Protein AF-A0A815YM30-F1 (afdb_monomer)

Sequence (116 aa):
MFDRYRDEEFQKRHYDHMSPYLQARVRELKTKWYSTKCFTRSATPTKAKSLHALEWIHAGEVVARFSGAITPENHFIQPANETDATCVVDEYKQVIALCDLPPEAEITLNYHGKLL

Foldseek 3Di:
DPDCLQDPVSCVVPLVVDDPVSVVVSVLVQFKDFDPQKDWDDPDPPGQIFIFGQAKDAFFDFGMAGPDDDDPVSDRAAEDDPVPAQWEQDPRRTTTGHHIGHGGRTHHYHPPDDDD

pLDDT: mean 81.08, std 14.69, range [34.38, 97.56]

Solvent-accessible surface area (backbone atoms only — not comparable to full-atom values): 6718 Å² total; per-residue (Å²): 136,82,62,65,74,71,37,68,68,57,40,77,75,39,48,92,78,44,53,74,69,53,45,51,51,36,53,51,54,65,41,44,47,68,31,88,51,44,44,75,47,63,88,43,102,87,47,75,54,34,28,23,26,65,37,77,41,50,51,70,40,67,51,32,39,39,73,64,86,93,49,70,88,80,57,37,51,40,81,34,56,80,92,66,30,41,27,46,72,49,100,77,39,33,30,27,26,70,44,72,35,52,57,66,35,69,43,22,31,36,87,82,62,78,82,127

Mean predicted aligned error: 8.91 Å

Structure (mmCIF, N/CA/C/O backbone):
data_AF-A0A815YM30-F1
#
_entry.id   AF-A0A815YM30-F1
#
loop_
_atom_site.group_PDB
_atom_site.id
_atom_site.type_symbol
_atom_site.label_atom_id
_atom_site.label_alt_id
_atom_site.label_comp_id
_atom_site.label_asym_id
_atom_site.label_entity_id
_atom_site.label_seq_id
_atom_site.pdbx_PDB_ins_code
_atom_site.Cartn_x
_atom_site.Cartn_y
_atom_site.Cartn_z
_atom_site.occupancy
_atom_site.B_iso_or_equiv
_atom_site.auth_seq_id
_atom_site.auth_comp_id
_atom_site.auth_asym_id
_atom_site.auth_atom_id
_atom_site.pdbx_PDB_model_num
ATOM 1 N N . MET A 1 1 ? -0.025 -14.017 11.475 1.00 38.22 1 MET A N 1
ATOM 2 C CA . MET A 1 1 ? 0.057 -13.381 12.808 1.00 38.22 1 MET A CA 1
ATOM 3 C C . MET A 1 1 ? -0.587 -12.006 12.688 1.00 38.22 1 MET A C 1
ATOM 5 O O . MET A 1 1 ? 0.055 -11.081 12.212 1.00 38.22 1 MET A O 1
ATOM 9 N N . PHE A 1 2 ? -1.893 -11.906 12.954 1.00 42.25 2 PHE A N 1
ATOM 10 C CA . PHE A 1 2 ? -2.610 -10.631 12.886 1.00 42.25 2 PHE A CA 1
ATOM 11 C C . PHE A 1 2 ? -2.177 -9.760 14.070 1.00 42.25 2 PHE A C 1
ATOM 13 O O . PHE A 1 2 ? -2.189 -10.197 15.218 1.00 42.25 2 PHE A O 1
ATOM 20 N N . ASP A 1 3 ? -1.708 -8.562 13.749 1.00 59.66 3 ASP A N 1
ATOM 21 C CA . ASP A 1 3 ? -1.199 -7.552 14.667 1.00 59.66 3 ASP A CA 1
ATOM 22 C C . ASP A 1 3 ? -2.259 -7.219 15.740 1.00 59.66 3 ASP A C 1
ATOM 24 O O . ASP A 1 3 ? -3.313 -6.678 15.409 1.00 59.66 3 ASP A O 1
ATOM 28 N N . ARG A 1 4 ? -2.028 -7.577 17.016 1.00 60.78 4 ARG A N 1
ATOM 29 C CA . ARG A 1 4 ? -3.010 -7.403 18.118 1.00 60.78 4 ARG A CA 1
ATOM 30 C C . ARG A 1 4 ? -3.451 -5.948 18.293 1.00 60.78 4 ARG A C 1
ATOM 32 O O . ARG A 1 4 ? -4.536 -5.688 18.796 1.00 60.78 4 ARG A O 1
ATOM 39 N N . TYR A 1 5 ? -2.643 -5.000 17.828 1.00 58.62 5 TYR A N 1
ATOM 40 C CA . TYR A 1 5 ? -2.967 -3.575 17.809 1.00 58.62 5 TYR A CA 1
ATOM 41 C C . TYR A 1 5 ? -4.038 -3.192 16.775 1.00 58.62 5 TYR A C 1
ATOM 43 O O . TYR A 1 5 ? -4.449 -2.036 16.745 1.00 58.62 5 TYR A O 1
ATOM 51 N N . ARG A 1 6 ? -4.494 -4.146 15.949 1.00 58.62 6 ARG A N 1
ATOM 52 C CA . ARG A 1 6 ? -5.608 -4.014 14.995 1.00 58.62 6 ARG A CA 1
ATOM 53 C C . ARG A 1 6 ? -6.907 -4.660 15.482 1.00 58.62 6 ARG A C 1
ATOM 55 O O . ARG A 1 6 ? -7.946 -4.425 14.879 1.00 58.62 6 ARG A O 1
ATOM 62 N N . ASP A 1 7 ? -6.868 -5.425 16.571 1.00 65.44 7 ASP A N 1
ATOM 63 C CA . ASP A 1 7 ? -8.049 -6.045 17.177 1.00 65.44 7 ASP A CA 1
ATOM 64 C C . ASP A 1 7 ? -8.877 -4.986 17.930 1.00 65.44 7 ASP A C 1
ATOM 66 O O . ASP A 1 7 ? -8.352 -4.275 18.793 1.00 65.44 7 ASP A O 1
ATOM 70 N N . GLU A 1 8 ? -10.151 -4.822 17.561 1.00 64.12 8 GLU A N 1
ATOM 71 C CA . GLU A 1 8 ? -11.019 -3.784 18.131 1.00 64.12 8 GLU A CA 1
ATOM 72 C C . GLU A 1 8 ? -11.344 -4.016 19.612 1.00 64.12 8 GLU A C 1
ATOM 74 O O . GLU A 1 8 ? -11.455 -3.046 20.369 1.00 64.12 8 GLU A O 1
ATOM 79 N N . GLU A 1 9 ? -11.475 -5.273 20.045 1.00 71.50 9 GLU A N 1
ATOM 80 C CA . GLU A 1 9 ? -11.731 -5.602 21.448 1.00 71.50 9 GLU A CA 1
ATOM 81 C C . GLU A 1 9 ? -10.498 -5.322 22.307 1.00 71.50 9 GLU A C 1
ATOM 83 O O . GLU A 1 9 ? -10.613 -4.703 23.368 1.00 71.50 9 GLU A O 1
ATOM 88 N N . PHE A 1 10 ? -9.313 -5.722 21.843 1.00 73.50 10 PHE A N 1
ATOM 89 C CA . PHE A 1 10 ? -8.048 -5.446 22.519 1.00 73.50 10 PHE A CA 1
ATOM 90 C C . PHE A 1 10 ? -7.828 -3.939 22.675 1.00 73.50 10 PHE A C 1
ATOM 92 O O . PHE A 1 10 ? -7.473 -3.455 23.751 1.00 73.50 10 PHE A O 1
ATOM 99 N N . GLN A 1 11 ? -8.096 -3.172 21.619 1.00 69.06 11 GLN A N 1
ATOM 100 C CA . GLN A 1 11 ? -7.967 -1.719 21.657 1.00 69.06 11 GLN A CA 1
ATOM 101 C C . GLN A 1 11 ? -8.966 -1.078 22.618 1.00 69.06 11 GLN A C 1
ATOM 103 O O . GLN A 1 11 ? -8.548 -0.291 23.461 1.00 69.06 11 GLN A O 1
ATOM 108 N N . LYS A 1 12 ? -10.258 -1.430 22.552 1.00 75.31 12 LYS A N 1
ATOM 109 C CA . LYS A 1 12 ? -11.269 -0.889 23.480 1.00 75.31 12 LYS A CA 1
ATOM 110 C C . LYS A 1 12 ? -10.896 -1.115 24.944 1.00 75.31 12 LYS A C 1
ATOM 112 O O . LYS A 1 12 ? -11.184 -0.266 25.776 1.00 75.31 12 LYS A O 1
ATOM 117 N N . ARG A 1 13 ? -10.258 -2.247 25.254 1.00 81.31 13 ARG A N 1
ATOM 118 C CA . ARG A 1 13 ? -9.877 -2.611 26.625 1.00 81.31 13 ARG A CA 1
ATOM 119 C C . ARG A 1 13 ? -8.581 -1.957 27.102 1.00 81.31 13 ARG A C 1
ATOM 121 O O . ARG A 1 13 ? -8.406 -1.801 28.305 1.00 81.31 13 ARG A O 1
ATOM 128 N N . HIS A 1 14 ? -7.662 -1.611 26.199 1.00 79.31 14 HIS A N 1
ATOM 129 C CA . HIS A 1 14 ? -6.292 -1.257 26.592 1.00 79.31 14 HIS A CA 1
ATOM 130 C C . HIS A 1 14 ? -5.789 0.093 26.081 1.00 79.31 14 HIS A C 1
ATOM 132 O O . HIS A 1 14 ? -4.765 0.555 26.574 1.00 79.31 14 HIS A O 1
ATOM 138 N N . TYR A 1 15 ? -6.467 0.739 25.128 1.00 78.19 15 TYR A N 1
ATOM 139 C CA . TYR A 1 15 ? -5.969 1.950 24.465 1.00 78.19 15 TYR A CA 1
ATOM 140 C C . TYR A 1 15 ? -5.664 3.098 25.439 1.00 78.19 15 TYR A C 1
ATOM 142 O O . TYR A 1 15 ? -4.594 3.701 25.349 1.00 78.19 15 TYR A O 1
ATOM 150 N N . ASP A 1 16 ? -6.530 3.344 26.422 1.00 83.50 16 ASP A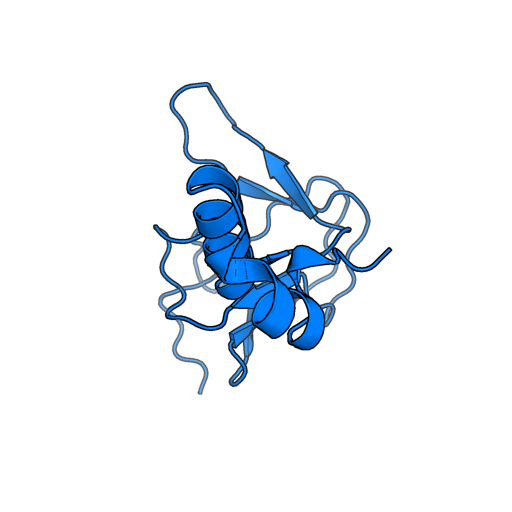 N 1
ATOM 151 C CA . ASP A 1 16 ? -6.339 4.416 27.415 1.00 83.50 16 ASP A CA 1
ATOM 152 C C . ASP A 1 16 ? -5.176 4.143 28.382 1.00 83.50 16 ASP A C 1
ATOM 154 O O . ASP A 1 16 ? -4.645 5.059 29.005 1.00 83.50 16 ASP A O 1
ATOM 158 N N . HIS A 1 17 ? -4.733 2.886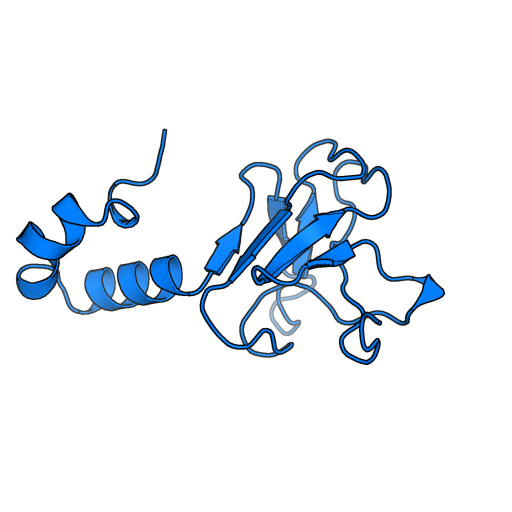 28.465 1.00 84.19 17 HIS A N 1
ATOM 159 C CA . HIS A 1 17 ? -3.591 2.455 29.270 1.00 84.19 17 HIS A CA 1
ATOM 160 C C . HIS A 1 17 ? -2.281 2.385 28.468 1.00 84.19 17 HIS A C 1
ATOM 162 O O . HIS A 1 17 ? -1.223 2.109 29.034 1.00 84.19 17 HIS A O 1
ATOM 168 N N . MET A 1 18 ? -2.325 2.603 27.149 1.00 83.38 18 MET A N 1
ATOM 169 C CA . MET A 1 18 ? -1.133 2.598 26.301 1.00 83.38 18 MET A CA 1
ATOM 170 C C . MET A 1 18 ? -0.345 3.902 26.439 1.00 83.38 18 MET A C 1
ATOM 172 O O . MET A 1 18 ? -0.905 4.976 26.645 1.00 83.38 18 MET A O 1
ATOM 176 N N . SER A 1 19 ? 0.975 3.823 26.249 1.00 85.69 19 SER A N 1
ATOM 177 C CA . SER A 1 19 ? 1.805 5.026 26.175 1.00 85.69 19 SER A CA 1
ATOM 178 C C . SER A 1 19 ? 1.383 5.913 24.990 1.00 85.69 19 SER A C 1
ATOM 180 O O . SER A 1 19 ? 0.906 5.390 23.977 1.00 85.69 19 SER A O 1
ATOM 182 N N . PRO A 1 20 ? 1.619 7.238 25.043 1.00 82.31 20 PRO A N 1
ATOM 183 C CA . PRO A 1 20 ? 1.296 8.142 23.934 1.00 82.31 20 PRO A CA 1
ATOM 184 C C . PRO A 1 20 ? 1.899 7.702 22.591 1.00 82.31 20 PRO A C 1
ATOM 186 O O . PRO A 1 20 ? 1.258 7.819 21.547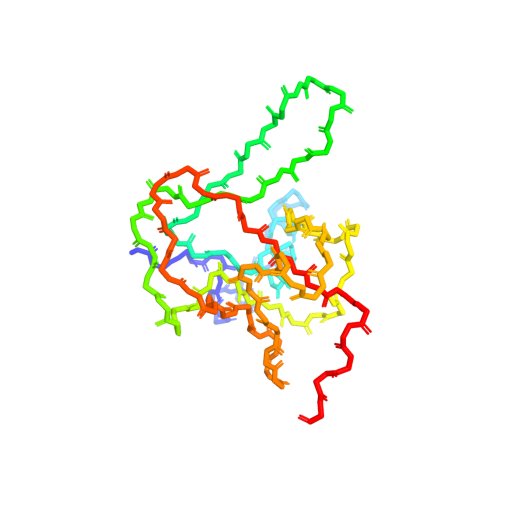 1.00 82.31 20 PRO A O 1
ATOM 189 N N . TYR A 1 21 ? 3.106 7.126 22.623 1.00 79.25 21 TYR A N 1
ATOM 190 C CA . TYR A 1 21 ? 3.762 6.538 21.455 1.00 79.25 21 TYR A CA 1
ATOM 191 C C . TYR A 1 21 ? 2.961 5.365 20.866 1.00 79.25 21 TYR A C 1
ATOM 193 O O . TYR A 1 21 ? 2.685 5.339 19.668 1.00 79.25 21 TYR A O 1
ATOM 201 N N . LEU A 1 22 ? 2.539 4.410 21.699 1.00 73.94 22 LEU A N 1
ATOM 202 C CA . LEU A 1 22 ? 1.737 3.262 21.264 1.00 73.94 22 LEU A CA 1
ATOM 203 C C . LEU A 1 22 ? 0.352 3.689 20.771 1.00 73.94 22 LEU A C 1
ATOM 205 O O . LEU A 1 22 ? -0.096 3.199 19.740 1.00 73.94 22 LEU A O 1
ATOM 209 N N . GLN A 1 23 ? -0.294 4.649 21.434 1.00 76.94 23 GLN A N 1
ATOM 210 C CA . GLN A 1 23 ? -1.566 5.210 20.973 1.00 76.94 23 GLN A CA 1
ATOM 211 C C . GLN A 1 23 ? -1.448 5.868 19.593 1.00 76.94 23 GLN A C 1
ATOM 213 O O . GLN A 1 23 ? -2.352 5.730 18.768 1.00 76.94 23 GLN A O 1
ATOM 218 N N . ALA A 1 24 ? -0.349 6.581 19.321 1.00 72.94 24 ALA A N 1
ATOM 219 C CA . ALA A 1 24 ? -0.078 7.148 18.002 1.00 72.94 24 ALA A CA 1
ATOM 220 C C . ALA A 1 24 ? 0.096 6.044 16.948 1.00 72.94 24 ALA A C 1
ATOM 222 O O . ALA A 1 24 ? -0.511 6.116 15.882 1.00 72.94 24 ALA A O 1
ATOM 223 N N . ARG A 1 25 ? 0.826 4.968 17.271 1.00 70.94 25 ARG A N 1
ATOM 224 C CA . ARG A 1 25 ? 0.994 3.820 16.365 1.00 70.94 25 ARG A CA 1
ATOM 225 C C . ARG A 1 25 ? -0.305 3.061 16.113 1.00 70.94 25 ARG A C 1
ATOM 227 O O . ARG A 1 25 ? -0.582 2.712 14.974 1.00 70.94 25 ARG A O 1
ATOM 234 N N . VAL A 1 26 ? -1.142 2.868 17.128 1.00 70.75 26 VAL A N 1
ATOM 235 C CA . VAL A 1 26 ? -2.480 2.272 16.974 1.00 70.75 26 VAL A CA 1
ATOM 236 C C . VAL A 1 26 ? -3.375 3.160 16.106 1.00 70.75 26 VAL A C 1
ATOM 238 O O . VAL A 1 26 ? -4.079 2.657 15.235 1.00 70.75 26 VAL A O 1
ATOM 241 N N . ARG A 1 27 ? -3.315 4.488 16.274 1.00 67.69 27 ARG A N 1
ATOM 242 C CA . ARG A 1 27 ? -4.019 5.435 15.392 1.00 67.69 27 ARG A CA 1
ATOM 243 C C . ARG A 1 27 ? -3.539 5.350 13.944 1.00 67.69 27 ARG A C 1
ATOM 245 O O . ARG A 1 27 ? -4.373 5.329 13.046 1.00 67.69 27 ARG A O 1
ATOM 252 N N . GLU A 1 28 ? -2.234 5.250 13.706 1.00 66.25 28 GLU A N 1
ATOM 253 C CA . GLU A 1 28 ? -1.682 5.028 12.362 1.00 66.25 28 GLU A CA 1
ATOM 254 C C . GLU A 1 28 ? -2.129 3.685 11.765 1.00 66.25 28 GLU A C 1
ATOM 256 O O . GLU A 1 28 ? -2.458 3.612 10.584 1.00 66.25 28 GLU A O 1
ATOM 261 N N . LEU A 1 29 ? -2.187 2.627 12.577 1.00 65.62 29 LEU A N 1
ATOM 262 C CA . LEU A 1 29 ? -2.652 1.302 12.158 1.00 65.62 29 LEU A CA 1
ATOM 263 C C . LEU A 1 29 ? -4.169 1.250 11.904 1.00 65.62 29 LEU A C 1
ATOM 265 O O . LEU A 1 29 ? -4.613 0.425 11.109 1.00 65.62 29 LEU A O 1
ATOM 269 N N . LYS A 1 30 ? -4.962 2.130 12.535 1.00 62.50 30 LYS A N 1
ATOM 270 C CA . LYS A 1 30 ? -6.398 2.306 12.248 1.00 62.50 30 LYS A CA 1
ATOM 271 C C . LYS A 1 30 ? -6.663 2.971 10.900 1.00 62.50 30 LYS A C 1
ATOM 273 O O . LYS A 1 30 ? -7.734 2.770 10.326 1.00 62.50 30 LYS A O 1
ATOM 278 N N . THR A 1 31 ? -5.749 3.813 10.419 1.00 69.38 31 THR A N 1
ATOM 279 C CA . THR A 1 31 ? -5.994 4.625 9.217 1.00 69.38 31 THR A CA 1
ATOM 280 C C . THR A 1 31 ? -5.558 3.946 7.935 1.00 69.38 31 THR A C 1
ATOM 282 O O . THR A 1 31 ? -6.161 4.201 6.890 1.00 69.38 31 THR A O 1
ATOM 285 N N . LYS A 1 32 ? -4.554 3.068 8.017 1.00 80.94 32 LYS A N 1
ATOM 286 C CA . LYS A 1 32 ? -3.992 2.371 6.864 1.00 80.94 32 LYS A CA 1
ATOM 287 C C . LYS A 1 32 ? -3.438 0.994 7.213 1.00 80.94 32 LYS A C 1
ATOM 289 O O . LYS A 1 32 ? -2.745 0.799 8.210 1.00 80.94 32 LYS A O 1
ATOM 294 N N . TRP A 1 33 ? -3.694 0.051 6.324 1.00 87.38 33 TRP A N 1
ATOM 295 C CA . TRP A 1 33 ? -3.128 -1.288 6.316 1.00 87.38 33 TRP A CA 1
ATOM 296 C C . TRP A 1 33 ? -2.387 -1.492 4.999 1.00 87.38 33 TRP A C 1
ATOM 298 O O . TRP A 1 33 ? -2.879 -1.071 3.957 1.00 87.38 33 TRP A O 1
ATOM 308 N N . TYR A 1 34 ? -1.239 -2.160 5.047 1.00 89.44 34 TYR A N 1
ATOM 309 C CA . TYR A 1 34 ? -0.529 -2.637 3.864 1.00 89.44 34 TYR A CA 1
ATOM 310 C C . TYR A 1 34 ? -0.425 -4.155 3.933 1.00 89.44 34 TYR A C 1
ATOM 312 O O . TYR A 1 34 ? -0.282 -4.718 5.026 1.00 89.44 34 TYR A O 1
ATOM 320 N N . SER A 1 35 ? -0.481 -4.794 2.770 1.00 91.69 35 SER A N 1
ATOM 321 C CA . SER A 1 35 ? -0.255 -6.227 2.638 1.00 91.69 35 SER A CA 1
ATOM 322 C C . SER A 1 35 ? 1.127 -6.608 3.159 1.00 91.69 35 SER A C 1
ATOM 324 O O . SER A 1 35 ? 2.094 -5.859 3.023 1.00 91.69 35 SER A O 1
ATOM 326 N N . THR A 1 36 ? 1.235 -7.801 3.743 1.00 90.31 36 THR A N 1
ATOM 327 C CA . THR A 1 36 ? 2.529 -8.383 4.134 1.00 90.31 36 THR A CA 1
ATOM 328 C C . THR A 1 36 ? 3.403 -8.708 2.926 1.00 90.31 36 THR A C 1
ATOM 330 O O . THR A 1 36 ? 4.602 -8.896 3.090 1.00 90.31 36 THR A O 1
ATOM 333 N N . LYS A 1 37 ? 2.810 -8.728 1.725 1.00 94.19 37 LYS A N 1
ATOM 334 C CA . LYS A 1 37 ? 3.515 -8.805 0.444 1.00 94.19 37 LYS A CA 1
ATOM 335 C C . LYS A 1 37 ? 4.140 -7.479 0.022 1.00 94.19 37 LYS A C 1
ATOM 337 O O . LYS A 1 37 ? 4.674 -7.403 -1.075 1.00 94.19 37 LYS A O 1
ATOM 342 N N . CYS A 1 38 ? 4.057 -6.433 0.842 1.00 93.00 38 CYS A N 1
ATOM 343 C CA . CYS A 1 38 ? 4.582 -5.114 0.520 1.00 93.00 38 CYS A CA 1
ATOM 344 C C . CYS A 1 38 ? 5.648 -4.681 1.529 1.00 93.00 38 CYS A C 1
ATOM 346 O O . CYS A 1 38 ? 5.588 -5.007 2.716 1.00 93.00 38 CYS A O 1
ATOM 348 N N . PHE A 1 39 ? 6.590 -3.863 1.074 1.00 91.12 39 PHE A N 1
ATOM 349 C CA . PHE A 1 39 ? 7.548 -3.170 1.928 1.00 91.12 39 PHE A CA 1
ATOM 350 C C . PHE A 1 39 ? 7.6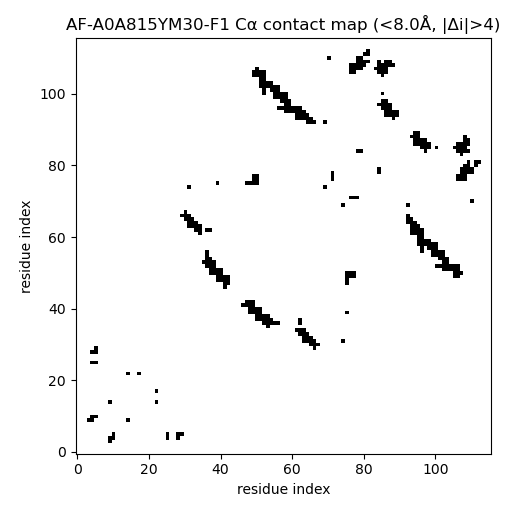92 -1.707 1.505 1.00 91.12 39 PHE A C 1
ATOM 352 O O . PHE A 1 39 ? 7.244 -1.303 0.435 1.00 91.12 39 PHE A O 1
ATOM 359 N N . THR A 1 40 ? 8.300 -0.889 2.365 1.00 90.00 40 THR A N 1
ATOM 360 C CA . THR A 1 40 ? 8.572 0.521 2.047 1.00 90.00 40 THR A CA 1
ATOM 361 C C . THR A 1 40 ? 10.047 0.712 1.749 1.00 90.00 40 THR A C 1
ATOM 363 O O . THR A 1 40 ? 10.895 0.212 2.490 1.00 90.00 40 THR A O 1
ATOM 366 N N . ARG A 1 41 ? 10.354 1.452 0.685 1.00 85.06 41 ARG A N 1
ATOM 367 C CA . ARG A 1 41 ? 11.717 1.780 0.268 1.00 85.06 41 ARG A CA 1
ATOM 368 C C . ARG A 1 41 ? 11.906 3.294 0.286 1.00 85.06 41 ARG A C 1
ATOM 370 O O . ARG A 1 41 ? 11.014 4.050 -0.082 1.00 85.06 41 ARG A O 1
ATOM 377 N N . SER A 1 42 ? 13.078 3.743 0.725 1.00 79.88 42 SER A N 1
ATOM 378 C CA . SER A 1 42 ? 13.530 5.126 0.539 1.00 79.88 42 SER A CA 1
ATOM 379 C C . SER A 1 42 ? 14.550 5.144 -0.592 1.00 79.88 42 SER A C 1
ATOM 381 O O . SER A 1 42 ? 15.572 4.468 -0.497 1.00 79.88 42 SER A O 1
ATOM 383 N N . ALA A 1 43 ? 14.291 5.907 -1.655 1.00 59.50 43 ALA A N 1
ATOM 384 C CA . ALA A 1 43 ? 15.225 6.024 -2.777 1.00 59.50 43 ALA A CA 1
ATOM 385 C C . ALA A 1 43 ? 16.527 6.763 -2.388 1.00 59.50 43 ALA A C 1
ATOM 387 O O . ALA A 1 43 ? 17.589 6.431 -2.901 1.00 59.50 43 ALA A O 1
ATOM 388 N N . THR A 1 44 ? 16.458 7.723 -1.458 1.00 56.44 44 THR A N 1
ATOM 389 C CA . THR A 1 44 ? 17.587 8.449 -0.835 1.00 56.44 44 THR A CA 1
ATOM 390 C C . THR A 1 44 ? 17.137 9.028 0.524 1.00 56.44 44 THR A C 1
ATOM 392 O O . THR A 1 44 ? 15.929 9.069 0.773 1.00 56.44 44 THR A O 1
ATOM 395 N N . PRO A 1 45 ? 18.041 9.521 1.404 1.00 55.88 45 PRO A N 1
ATOM 396 C CA . PRO A 1 45 ? 17.675 10.116 2.703 1.00 55.88 45 PRO A CA 1
ATOM 397 C C . PRO A 1 45 ? 16.697 11.299 2.620 1.00 55.88 45 PRO A C 1
ATOM 399 O O . PRO A 1 45 ? 16.065 11.653 3.610 1.00 55.88 45 PRO A O 1
ATOM 402 N N . THR A 1 46 ? 16.583 11.913 1.442 1.00 57.34 46 THR A N 1
ATOM 403 C CA . THR A 1 46 ? 15.781 13.110 1.166 1.00 57.34 46 THR A CA 1
ATOM 404 C C . THR A 1 46 ? 14.554 12.847 0.292 1.00 57.34 46 THR A C 1
ATOM 406 O O . THR A 1 46 ? 13.762 13.764 0.083 1.00 57.34 46 THR A O 1
ATOM 409 N N . LYS A 1 47 ? 14.370 11.626 -0.233 1.00 62.06 47 LYS A N 1
ATOM 410 C CA . LYS A 1 47 ? 13.210 11.279 -1.068 1.00 62.06 47 LYS A CA 1
ATOM 411 C C . LYS A 1 47 ? 12.078 10.671 -0.244 1.00 62.06 47 LYS A C 1
ATOM 413 O O . LYS A 1 47 ? 12.306 9.971 0.745 1.00 62.06 47 LYS A O 1
ATOM 418 N N . ALA A 1 48 ? 10.852 10.925 -0.703 1.00 69.75 48 ALA A N 1
ATOM 419 C CA . ALA A 1 48 ? 9.644 10.314 -0.168 1.00 69.75 48 ALA A CA 1
ATOM 420 C C . ALA A 1 48 ? 9.748 8.781 -0.203 1.00 69.75 48 ALA A C 1
ATOM 422 O O . ALA A 1 48 ? 10.347 8.202 -1.111 1.00 69.75 48 ALA A O 1
ATOM 423 N N . LYS A 1 49 ? 9.190 8.129 0.820 1.00 85.31 49 LYS A N 1
ATOM 424 C CA . LYS A 1 49 ? 9.102 6.668 0.881 1.00 85.31 49 LYS A CA 1
ATOM 425 C C . LYS A 1 49 ? 8.069 6.175 -0.129 1.00 85.31 49 LYS A C 1
ATOM 427 O O . LYS A 1 49 ? 6.960 6.706 -0.163 1.00 85.31 49 LYS A O 1
ATOM 432 N N . SER A 1 50 ? 8.421 5.141 -0.881 1.00 90.69 50 SER A N 1
ATOM 433 C CA . SER A 1 50 ? 7.549 4.445 -1.828 1.00 90.69 50 SER A CA 1
ATOM 434 C C . SER A 1 50 ? 7.196 3.044 -1.318 1.00 90.69 50 SER A C 1
ATOM 436 O O . SER A 1 50 ? 7.954 2.437 -0.553 1.00 90.69 50 SER A O 1
ATOM 438 N N . LEU A 1 51 ? 6.025 2.535 -1.701 1.00 93.25 51 LEU A N 1
ATOM 439 C CA . LEU A 1 51 ? 5.572 1.176 -1.409 1.00 93.25 51 LEU A CA 1
ATOM 440 C C . LEU A 1 51 ? 5.940 0.257 -2.580 1.00 93.25 51 LEU A C 1
ATOM 442 O O . LEU A 1 51 ? 5.686 0.597 -3.729 1.00 93.25 51 LEU A O 1
ATOM 446 N N . HIS A 1 52 ? 6.516 -0.904 -2.285 1.00 94.62 52 HIS A N 1
ATOM 447 C CA . HIS A 1 52 ? 6.957 -1.883 -3.277 1.00 94.62 52 HIS A CA 1
ATOM 448 C C . HIS A 1 52 ? 6.469 -3.287 -2.925 1.00 94.62 52 HIS A C 1
ATOM 450 O O . HIS A 1 52 ? 6.250 -3.593 -1.750 1.00 94.62 52 HIS A O 1
ATOM 456 N N . ALA A 1 53 ? 6.356 -4.148 -3.933 1.00 95.81 53 ALA A N 1
ATOM 457 C CA . ALA A 1 53 ? 6.092 -5.571 -3.771 1.00 95.81 53 ALA A CA 1
ATOM 458 C C . ALA A 1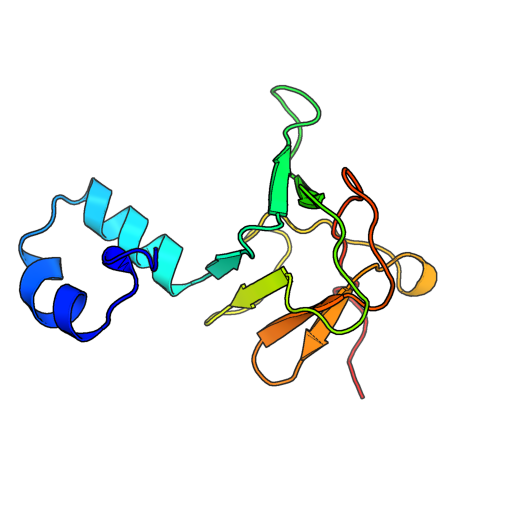 53 ? 7.322 -6.292 -3.188 1.00 95.81 53 ALA A C 1
ATOM 460 O O . ALA A 1 53 ? 8.412 -6.233 -3.745 1.00 95.81 53 ALA A O 1
ATOM 461 N N . LEU A 1 54 ? 7.169 -6.964 -2.051 1.00 94.75 54 LEU A N 1
ATOM 462 C CA . LEU A 1 54 ? 8.181 -7.830 -1.435 1.00 94.75 54 LEU A CA 1
ATOM 463 C C . LEU A 1 54 ? 8.284 -9.171 -2.167 1.00 94.75 54 LEU A C 1
ATOM 465 O O . LEU A 1 54 ? 9.373 -9.703 -2.357 1.00 94.75 54 LEU A O 1
ATOM 469 N N . GLU A 1 55 ? 7.136 -9.706 -2.562 1.00 96.12 55 GLU A N 1
ATOM 470 C CA . GLU A 1 55 ? 6.984 -10.941 -3.322 1.00 96.12 55 GLU A CA 1
ATOM 471 C C . GLU A 1 55 ? 5.964 -10.727 -4.443 1.00 96.12 55 GLU A C 1
ATOM 473 O O . GLU A 1 55 ? 5.420 -9.632 -4.577 1.00 96.12 55 GLU A O 1
ATOM 478 N N . TRP A 1 56 ? 5.710 -11.753 -5.255 1.00 97.50 56 TRP A N 1
ATOM 479 C CA . TRP A 1 56 ? 4.747 -11.651 -6.350 1.00 97.50 56 TRP A CA 1
ATOM 480 C C . TRP A 1 56 ? 3.341 -11.317 -5.829 1.00 97.50 56 TRP A C 1
ATOM 482 O O . TRP A 1 56 ? 2.820 -11.989 -4.929 1.00 97.50 56 TRP A O 1
ATOM 492 N N . ILE A 1 57 ? 2.723 -10.293 -6.415 1.00 97.56 57 ILE A N 1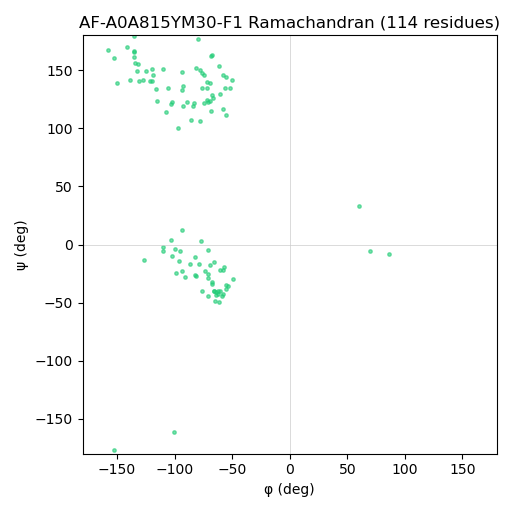
ATOM 493 C CA . ILE A 1 57 ? 1.340 -9.893 -6.139 1.00 97.56 57 ILE A CA 1
ATOM 494 C C . ILE A 1 57 ? 0.540 -10.114 -7.414 1.00 97.56 57 ILE A C 1
ATOM 496 O O . ILE A 1 57 ? 0.895 -9.589 -8.465 1.00 97.56 57 ILE A O 1
ATOM 500 N N . HIS A 1 58 ? -0.524 -10.901 -7.330 1.00 97.56 58 HIS A N 1
ATOM 501 C CA . HIS A 1 58 ? -1.368 -11.174 -8.487 1.00 97.56 58 HIS A CA 1
ATOM 502 C C . HIS A 1 58 ? -2.371 -10.047 -8.724 1.00 97.56 58 HIS A C 1
ATOM 504 O O . HIS A 1 58 ? -2.822 -9.385 -7.784 1.00 97.56 58 HIS A O 1
ATOM 510 N N . ALA A 1 59 ? -2.770 -9.872 -9.983 1.00 96.25 59 ALA A N 1
ATOM 511 C CA . ALA A 1 59 ? -3.877 -8.997 -10.336 1.00 96.25 59 ALA A CA 1
ATOM 512 C C . ALA A 1 59 ? -5.128 -9.340 -9.501 1.00 96.25 59 ALA A C 1
ATOM 514 O O . ALA A 1 59 ? -5.483 -10.507 -9.322 1.00 96.25 59 ALA A O 1
ATOM 515 N N . GLY A 1 60 ? -5.793 -8.315 -8.972 1.00 95.06 60 GLY A N 1
ATOM 516 C CA . GLY A 1 60 ? -6.948 -8.448 -8.084 1.00 95.06 60 GLY A CA 1
ATOM 517 C C . GLY A 1 60 ? -6.613 -8.607 -6.596 1.00 95.06 60 GLY A C 1
ATOM 518 O O . GLY A 1 60 ? -7.520 -8.530 -5.768 1.00 95.06 60 GLY A O 1
ATOM 519 N N . GLU A 1 61 ? -5.345 -8.789 -6.209 1.00 96.25 61 GLU A N 1
ATOM 520 C CA . GLU A 1 61 ? -4.977 -8.825 -4.791 1.00 96.25 61 GLU A CA 1
ATOM 521 C C . GLU A 1 61 ? -4.994 -7.428 -4.152 1.00 96.25 61 GLU A C 1
ATOM 523 O O . GLU A 1 61 ? -4.641 -6.415 -4.760 1.00 96.25 61 GLU A O 1
ATOM 528 N N . VAL A 1 62 ? -5.376 -7.384 -2.874 1.00 93.94 62 VAL A N 1
ATOM 529 C CA . VAL A 1 62 ? -5.416 -6.148 -2.086 1.00 93.94 62 VAL A CA 1
ATOM 530 C C . VAL A 1 62 ? -4.034 -5.855 -1.508 1.00 93.94 62 VAL A C 1
ATOM 532 O O . VAL A 1 62 ? -3.515 -6.617 -0.688 1.00 93.94 62 VAL A O 1
ATOM 535 N N . VAL A 1 63 ? -3.460 -4.711 -1.876 1.00 94.31 63 VAL A N 1
ATOM 536 C CA . VAL A 1 63 ? -2.127 -4.276 -1.428 1.00 94.31 63 VAL A CA 1
ATOM 537 C C . VAL A 1 63 ? -2.180 -3.281 -0.274 1.00 94.31 63 VAL A C 1
ATOM 539 O O . VAL A 1 63 ? -1.236 -3.202 0.516 1.00 94.31 63 VAL A O 1
ATOM 542 N N . ALA A 1 64 ? -3.285 -2.545 -0.135 1.00 91.62 64 ALA A N 1
ATOM 543 C CA . ALA A 1 64 ? -3.511 -1.637 0.982 1.00 91.62 64 ALA A CA 1
ATOM 544 C C . ALA A 1 64 ? -5.005 -1.453 1.283 1.00 91.62 64 ALA A C 1
ATOM 546 O O . ALA A 1 64 ? -5.855 -1.714 0.440 1.00 91.62 64 ALA A O 1
ATOM 547 N N . ARG A 1 65 ? -5.335 -0.989 2.490 1.00 89.75 65 ARG A N 1
ATOM 548 C CA . ARG A 1 65 ? -6.696 -0.584 2.881 1.00 89.75 65 ARG A CA 1
ATOM 549 C C . ARG A 1 65 ? -6.639 0.687 3.704 1.00 89.75 65 ARG A C 1
ATOM 551 O O . ARG A 1 65 ? -5.758 0.811 4.554 1.00 89.75 65 ARG A O 1
ATOM 558 N N . PHE A 1 66 ? -7.592 1.585 3.497 1.00 83.88 66 PHE A N 1
ATOM 559 C CA . PHE A 1 66 ? -7.657 2.867 4.191 1.00 83.88 66 PHE A CA 1
ATOM 560 C C . PHE A 1 66 ? -9.027 3.078 4.829 1.00 83.88 66 PHE A C 1
ATOM 562 O O . PHE A 1 66 ? -10.047 2.760 4.236 1.00 83.88 66 PHE A O 1
ATOM 569 N N . SER A 1 67 ? -9.078 3.665 6.025 1.00 76.06 67 SER A N 1
ATOM 570 C CA . SER A 1 67 ? -10.357 4.090 6.626 1.00 76.06 67 SER A CA 1
ATOM 571 C C . SER A 1 67 ? -10.688 5.563 6.325 1.00 76.06 67 SER A C 1
ATOM 573 O O . SER A 1 67 ? -11.857 5.958 6.308 1.00 76.06 67 SER A O 1
ATOM 575 N N . GLY A 1 68 ? -9.672 6.379 6.016 1.00 73.31 68 GLY A N 1
ATOM 576 C CA . GLY A 1 68 ? -9.764 7.828 5.777 1.00 73.31 68 GLY A CA 1
ATOM 577 C C . GLY A 1 68 ? -9.768 8.242 4.301 1.00 73.31 68 GLY A C 1
ATOM 578 O O . GLY A 1 68 ? -10.085 7.443 3.426 1.00 73.31 68 GLY A O 1
ATOM 579 N N . ALA A 1 69 ? -9.475 9.512 4.021 1.00 77.06 69 ALA A N 1
ATOM 580 C CA . ALA A 1 69 ? -9.210 9.969 2.657 1.00 77.06 69 ALA A CA 1
ATOM 581 C C . ALA A 1 69 ? -7.844 9.442 2.184 1.00 77.06 69 ALA A C 1
ATOM 583 O O . ALA A 1 69 ? -6.887 9.426 2.959 1.00 77.06 69 ALA A O 1
ATOM 584 N N . ILE A 1 70 ? -7.762 9.018 0.923 1.00 80.44 70 ILE A N 1
ATOM 585 C CA . ILE A 1 70 ? -6.524 8.535 0.309 1.00 80.44 70 ILE A CA 1
ATOM 586 C C . ILE A 1 70 ? -5.919 9.705 -0.469 1.00 80.44 70 ILE A C 1
ATOM 588 O O . ILE A 1 70 ? -6.395 10.044 -1.549 1.00 80.44 70 ILE A O 1
ATOM 592 N N . THR A 1 71 ? -4.919 10.359 0.120 1.00 81.56 71 THR A N 1
ATOM 593 C CA . THR A 1 71 ? -4.173 11.451 -0.518 1.00 81.56 71 THR A CA 1
ATOM 594 C C . THR A 1 71 ? -2.678 11.127 -0.512 1.00 81.56 71 THR A C 1
ATOM 596 O O . THR A 1 71 ? -2.221 10.474 0.438 1.00 81.56 71 THR A O 1
ATOM 599 N N . PRO A 1 72 ? -1.905 11.590 -1.516 1.00 80.00 72 PRO A N 1
ATOM 600 C CA . PRO A 1 72 ? -0.476 11.292 -1.653 1.00 80.00 72 PRO A CA 1
ATOM 601 C C . PRO A 1 72 ? 0.359 11.513 -0.385 1.00 80.00 72 PRO A C 1
ATOM 603 O O . PRO A 1 72 ? 1.335 10.807 -0.147 1.00 80.00 72 PRO A O 1
ATOM 606 N N . GLU A 1 73 ? -0.044 12.454 0.465 1.00 78.88 73 GLU A N 1
ATOM 607 C CA . GLU A 1 73 ? 0.670 12.857 1.678 1.00 78.88 73 GLU A CA 1
ATOM 608 C C . GLU A 1 73 ? 0.462 11.887 2.856 1.00 78.88 73 GLU A C 1
ATOM 610 O O . GLU A 1 73 ? 1.227 11.904 3.821 1.00 78.88 73 GLU A O 1
ATOM 615 N N . ASN A 1 74 ? -0.559 11.025 2.800 1.00 76.19 74 ASN A N 1
ATOM 616 C CA . ASN A 1 74 ? -0.997 10.203 3.934 1.00 76.19 74 ASN A CA 1
ATOM 617 C C . ASN A 1 74 ? -0.493 8.749 3.895 1.00 76.19 74 ASN A C 1
ATOM 619 O O . ASN A 1 74 ? -0.704 7.977 4.845 1.00 76.19 74 ASN A O 1
ATOM 623 N N . HIS A 1 75 ? 0.208 8.354 2.834 1.00 85.62 75 HIS A N 1
ATOM 624 C CA . HIS A 1 75 ? 0.660 6.981 2.601 1.00 85.62 75 HIS A CA 1
ATOM 625 C C . HIS A 1 75 ? 1.937 6.923 1.753 1.00 85.62 75 HIS A C 1
ATOM 627 O O . HIS A 1 75 ? 2.508 7.945 1.401 1.00 85.62 75 HIS A O 1
ATOM 633 N N . PHE A 1 76 ? 2.390 5.713 1.422 1.00 88.81 76 PHE A N 1
ATOM 634 C CA . PHE A 1 76 ? 3.634 5.490 0.672 1.00 88.81 76 PHE A CA 1
ATOM 635 C C . PHE A 1 76 ? 3.413 5.138 -0.805 1.00 88.81 76 PHE A C 1
ATOM 637 O O . PHE A 1 76 ? 4.365 4.831 -1.509 1.00 88.81 76 PHE A O 1
ATOM 644 N N . ILE A 1 77 ? 2.171 5.148 -1.283 1.00 90.88 77 ILE A N 1
ATOM 645 C CA . ILE A 1 77 ? 1.841 4.797 -2.667 1.00 90.88 77 ILE A CA 1
ATOM 646 C C . ILE A 1 77 ? 2.054 6.020 -3.561 1.00 90.88 77 ILE A C 1
ATOM 648 O O . ILE A 1 77 ? 1.440 7.062 -3.325 1.00 90.88 77 ILE A O 1
ATOM 652 N N . GLN A 1 78 ? 2.920 5.902 -4.568 1.00 89.94 78 GLN A N 1
ATOM 653 C CA . GLN A 1 78 ? 3.268 7.031 -5.431 1.00 89.94 78 GLN A CA 1
ATOM 654 C C . GLN A 1 78 ? 2.150 7.344 -6.440 1.00 89.94 78 GLN A C 1
ATOM 656 O O . GLN A 1 78 ? 1.443 6.432 -6.880 1.00 89.94 78 GLN A O 1
ATOM 661 N N . PRO A 1 79 ? 1.965 8.623 -6.812 1.00 89.44 79 PRO A N 1
ATOM 662 C CA . PRO A 1 79 ? 1.078 8.993 -7.903 1.00 89.44 79 PRO A CA 1
ATOM 663 C C . PRO A 1 79 ? 1.650 8.534 -9.247 1.00 89.44 79 PRO A C 1
ATOM 665 O O . PRO A 1 79 ? 2.843 8.677 -9.504 1.00 89.44 79 PRO A O 1
ATOM 668 N N . ALA A 1 80 ? 0.782 8.026 -10.113 1.00 88.94 80 ALA A N 1
ATOM 669 C CA . ALA A 1 80 ? 1.086 7.719 -11.504 1.00 88.94 80 ALA A CA 1
ATOM 670 C C . ALA A 1 80 ? -0.043 8.207 -12.418 1.00 88.94 80 ALA A C 1
ATOM 672 O O . ALA A 1 80 ? -1.166 8.454 -11.970 1.00 88.94 80 ALA A O 1
ATOM 673 N N . ASN A 1 81 ? 0.267 8.342 -13.707 1.00 87.31 81 ASN A N 1
ATOM 674 C CA . ASN A 1 81 ? -0.742 8.594 -14.731 1.00 87.31 81 ASN A CA 1
ATOM 675 C C . ASN A 1 81 ? -1.652 7.367 -14.892 1.00 87.31 81 ASN A C 1
ATOM 677 O O . ASN A 1 81 ? -1.292 6.262 -14.495 1.00 87.31 81 ASN A O 1
ATOM 681 N N . GLU A 1 82 ? -2.814 7.546 -15.520 1.00 82.38 82 GLU A N 1
ATOM 682 C CA . GLU A 1 82 ? -3.803 6.474 -15.710 1.00 82.38 82 GLU A CA 1
ATOM 683 C C . GLU A 1 82 ? -3.236 5.228 -16.402 1.00 82.38 82 GLU A C 1
ATOM 685 O O . GLU A 1 82 ? -3.548 4.113 -16.003 1.00 82.38 82 GLU A O 1
ATOM 690 N N . THR A 1 83 ? -2.356 5.411 -17.387 1.00 83.88 83 THR A N 1
ATOM 691 C CA . THR A 1 83 ? -1.730 4.313 -18.139 1.00 83.88 83 THR A CA 1
ATOM 692 C C . THR A 1 83 ? -0.659 3.559 -17.355 1.00 83.88 83 THR A C 1
ATOM 694 O O . THR A 1 83 ? -0.365 2.414 -17.685 1.00 83.88 83 THR A O 1
ATOM 697 N N . ASP A 1 84 ? -0.081 4.195 -16.333 1.00 89.00 84 ASP A N 1
ATOM 698 C CA . ASP A 1 84 ? 1.091 3.699 -15.600 1.00 89.00 84 ASP A CA 1
ATOM 699 C C . ASP A 1 84 ? 0.731 3.265 -14.166 1.00 89.00 84 ASP A C 1
ATOM 701 O O . ASP A 1 84 ? 1.586 2.817 -13.396 1.00 89.00 84 ASP A O 1
ATOM 705 N N . ALA A 1 85 ? -0.535 3.435 -13.774 1.00 92.25 85 ALA A N 1
ATOM 706 C CA . ALA A 1 85 ? -1.029 3.028 -12.472 1.00 92.25 85 ALA A CA 1
ATOM 707 C C . ALA A 1 85 ? -1.067 1.500 -12.379 1.00 92.25 85 ALA A C 1
ATOM 709 O O . ALA A 1 85 ? -1.710 0.814 -13.169 1.00 92.25 85 ALA A O 1
ATOM 710 N N . THR A 1 86 ? -0.388 0.965 -11.372 1.00 95.25 86 THR A N 1
ATOM 711 C CA . THR A 1 86 ? -0.351 -0.477 -11.095 1.00 95.25 86 THR A CA 1
ATOM 712 C C . THR A 1 86 ? -1.514 -0.929 -10.226 1.00 95.25 86 THR A C 1
ATOM 714 O O . THR A 1 86 ? -1.798 -2.123 -10.138 1.00 95.25 86 THR A O 1
ATOM 717 N N . CYS A 1 87 ? -2.186 0.011 -9.562 1.00 94.88 87 CYS A N 1
ATOM 718 C CA . CYS A 1 87 ? -3.296 -0.255 -8.666 1.00 94.88 87 CYS A CA 1
ATOM 719 C C . CYS A 1 87 ? -4.470 0.703 -8.888 1.00 94.88 87 CYS A C 1
ATOM 721 O O . CYS A 1 87 ? -4.345 1.762 -9.505 1.00 94.88 87 CYS A O 1
ATOM 723 N N . VAL A 1 88 ? -5.605 0.335 -8.301 1.00 92.94 88 VAL A N 1
ATOM 724 C CA . VAL A 1 88 ? -6.855 1.099 -8.274 1.00 92.94 88 VAL A CA 1
ATOM 725 C C . VAL A 1 88 ? -7.442 1.101 -6.862 1.00 92.94 88 VAL A C 1
ATOM 727 O O . VAL A 1 88 ? -7.133 0.214 -6.070 1.00 92.94 88 VAL A O 1
ATOM 730 N N . VAL A 1 89 ? -8.265 2.095 -6.528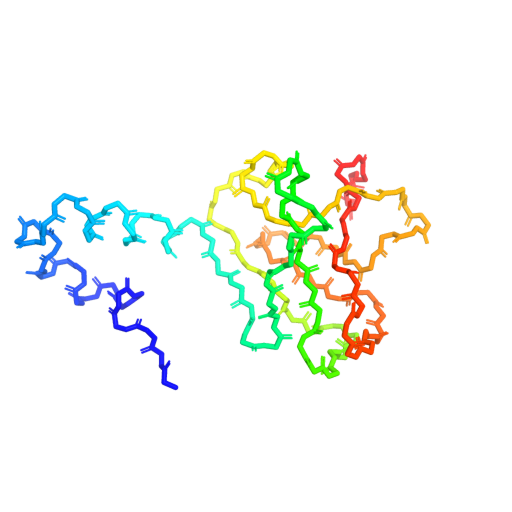 1.00 90.69 89 VAL A N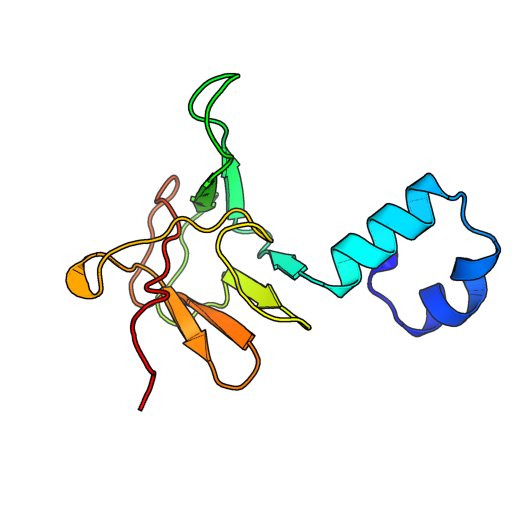 1
ATOM 731 C CA . VAL A 1 89 ? -8.958 2.183 -5.231 1.00 90.69 89 VAL A CA 1
ATOM 732 C C . VAL A 1 89 ? -10.415 1.766 -5.396 1.00 90.69 89 VAL A C 1
ATOM 734 O O . VAL A 1 89 ? -11.117 2.407 -6.152 1.00 90.69 89 VAL A O 1
ATOM 737 N N . ASP A 1 90 ? -10.919 0.770 -4.677 1.00 87.94 90 ASP A N 1
ATOM 738 C CA . ASP A 1 90 ? -12.349 0.427 -4.732 1.00 87.94 90 ASP A CA 1
ATOM 739 C C . ASP A 1 90 ? -13.247 1.349 -3.871 1.00 87.94 90 ASP A C 1
ATOM 741 O O . ASP A 1 90 ? -12.785 2.222 -3.127 1.00 87.94 90 ASP A O 1
ATOM 745 N N . GLU A 1 91 ? -14.563 1.125 -3.925 1.00 82.19 91 GLU A N 1
ATOM 746 C CA . GLU A 1 91 ? -15.559 1.849 -3.117 1.00 82.19 91 GLU A CA 1
ATOM 747 C C . GLU A 1 91 ? -15.369 1.682 -1.593 1.00 82.19 91 GLU A C 1
ATOM 749 O O . GLU A 1 91 ? -15.775 2.543 -0.808 1.00 82.19 91 GLU A O 1
ATOM 754 N N . TYR A 1 92 ? -14.687 0.616 -1.165 1.00 81.94 92 TYR A N 1
ATOM 755 C CA . TYR A 1 92 ? -14.347 0.323 0.229 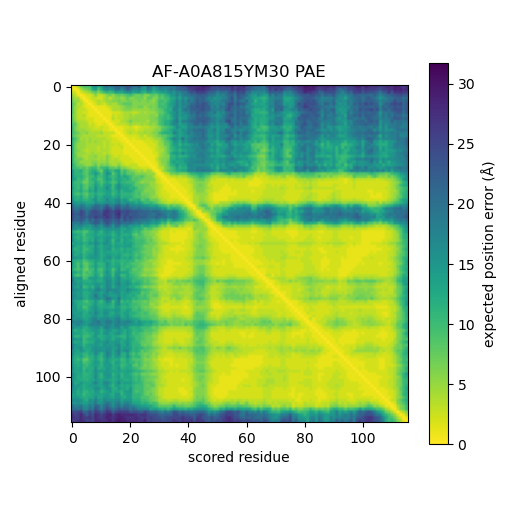1.00 81.94 92 TYR A CA 1
ATOM 756 C C . TYR A 1 92 ? -12.960 0.841 0.624 1.00 81.94 92 TYR A C 1
ATOM 758 O O . TYR A 1 92 ? -12.460 0.486 1.697 1.00 81.94 92 TYR A O 1
ATOM 766 N N . LYS A 1 93 ? -12.338 1.688 -0.209 1.00 85.88 93 LYS A N 1
ATOM 767 C CA . LYS A 1 93 ? -11.008 2.272 0.018 1.00 85.88 93 LYS A CA 1
ATOM 768 C C . LYS A 1 93 ? -9.903 1.215 0.138 1.00 85.88 93 LYS A C 1
ATOM 770 O O . LYS A 1 93 ? -8.931 1.383 0.887 1.00 85.88 93 LYS A O 1
ATOM 775 N N . GLN A 1 94 ? -10.049 0.114 -0.587 1.00 90.31 94 GLN A N 1
ATOM 776 C CA . GLN A 1 94 ? -9.028 -0.907 -0.771 1.00 90.31 94 GLN A CA 1
ATOM 777 C C . GLN A 1 94 ? -8.232 -0.593 -2.029 1.00 90.31 94 GLN A C 1
ATOM 779 O O . GLN A 1 94 ? -8.795 -0.257 -3.062 1.00 90.31 94 GLN A O 1
ATOM 784 N N . VAL A 1 95 ? -6.915 -0.718 -1.939 1.00 92.50 95 VAL A N 1
ATOM 785 C CA . VAL A 1 95 ? -6.024 -0.604 -3.088 1.00 92.50 95 VAL A CA 1
ATOM 786 C C . VAL A 1 95 ? -5.809 -1.993 -3.654 1.00 92.50 95 VAL A C 1
ATOM 788 O O . VAL A 1 95 ? -5.295 -2.865 -2.950 1.00 92.50 95 VAL A O 1
ATOM 791 N N . ILE A 1 96 ? -6.208 -2.183 -4.903 1.00 94.56 96 ILE A N 1
ATOM 792 C CA . ILE A 1 96 ? -6.236 -3.465 -5.602 1.00 94.56 96 ILE A CA 1
ATOM 793 C C . ILE A 1 96 ? -5.257 -3.408 -6.772 1.00 94.56 96 ILE A C 1
ATOM 795 O O . ILE A 1 96 ? -5.250 -2.427 -7.515 1.00 94.56 96 ILE A O 1
ATOM 799 N N . ALA A 1 97 ? -4.443 -4.449 -6.940 1.00 96.00 97 ALA A N 1
ATOM 800 C CA . ALA A 1 97 ? -3.524 -4.566 -8.067 1.00 96.00 97 ALA A CA 1
ATOM 801 C C . ALA A 1 97 ? -4.291 -4.747 -9.390 1.00 96.00 97 ALA A C 1
ATOM 803 O O . ALA A 1 97 ? -5.149 -5.622 -9.500 1.00 96.00 97 ALA A O 1
ATOM 804 N N . LEU A 1 98 ? -3.974 -3.937 -10.401 1.00 95.00 98 LEU A N 1
ATOM 805 C CA . LEU A 1 98 ? -4.567 -4.022 -11.744 1.00 95.00 98 LEU A CA 1
ATOM 806 C C . LEU A 1 98 ? -3.900 -5.095 -12.613 1.00 95.00 98 LEU A C 1
ATOM 808 O O . LEU A 1 98 ? -4.518 -5.633 -13.529 1.00 95.00 98 LEU A O 1
ATOM 812 N N . CYS A 1 99 ? -2.639 -5.402 -12.327 1.00 94.50 99 CYS A N 1
ATOM 813 C CA . CYS A 1 99 ? -1.821 -6.366 -13.048 1.00 94.50 99 CYS A CA 1
ATOM 814 C C . CYS A 1 99 ? -0.945 -7.158 -12.072 1.00 94.50 99 CYS A C 1
ATOM 816 O O . CYS A 1 99 ? -0.855 -6.826 -10.889 1.00 94.50 99 CYS A O 1
ATOM 818 N N . ASP A 1 100 ? -0.307 -8.212 -12.574 1.00 96.56 100 ASP A N 1
ATOM 819 C CA . ASP A 1 100 ? 0.684 -8.962 -11.809 1.00 96.56 100 ASP A CA 1
ATOM 820 C C . ASP A 1 100 ? 1.921 -8.091 -11.549 1.00 96.56 100 ASP A C 1
ATOM 822 O O . ASP A 1 100 ? 2.528 -7.552 -12.478 1.00 96.56 100 ASP A O 1
ATOM 826 N N . LEU A 1 101 ? 2.302 -7.971 -10.277 1.00 96.81 101 LEU A N 1
ATOM 827 C CA . LEU A 1 101 ? 3.439 -7.179 -9.826 1.00 96.81 101 LEU A CA 1
ATOM 828 C C . LEU A 1 101 ? 4.576 -8.113 -9.398 1.00 96.81 101 LEU A C 1
ATOM 830 O O . LEU A 1 101 ? 4.431 -8.840 -8.406 1.00 96.81 101 LEU A O 1
ATOM 834 N N . PRO A 1 102 ? 5.717 -8.107 -10.114 1.00 97.25 102 PRO A N 1
ATOM 835 C CA . PRO A 1 102 ? 6.879 -8.876 -9.698 1.00 97.25 102 PRO A CA 1
ATOM 836 C C . PRO A 1 102 ? 7.491 -8.299 -8.410 1.00 97.25 102 PRO A C 1
ATOM 838 O O . PRO A 1 102 ? 7.254 -7.134 -8.076 1.00 97.25 102 PRO A O 1
ATOM 841 N N . PRO A 1 103 ? 8.327 -9.076 -7.696 1.00 96.38 103 PRO A N 1
ATOM 842 C CA . PRO A 1 103 ? 9.111 -8.554 -6.583 1.00 96.38 103 PRO A CA 1
ATOM 843 C C . PRO A 1 103 ? 9.863 -7.273 -6.970 1.00 96.38 103 PRO A C 1
ATOM 845 O O . PRO A 1 103 ? 10.371 -7.141 -8.081 1.00 96.38 103 PRO A O 1
ATOM 848 N N . GLU A 1 104 ? 9.922 -6.337 -6.031 1.00 94.69 104 GLU A N 1
ATOM 849 C CA . GLU A 1 104 ? 10.446 -4.972 -6.151 1.00 94.69 104 GLU A CA 1
ATOM 850 C C . GLU A 1 104 ? 9.633 -3.988 -7.006 1.00 94.69 104 GLU A C 1
ATOM 852 O O . GLU A 1 104 ? 9.943 -2.789 -6.982 1.00 94.69 104 GLU A O 1
ATOM 857 N N . ALA A 1 105 ? 8.570 -4.427 -7.691 1.00 94.62 105 ALA A N 1
ATOM 858 C CA . ALA A 1 105 ? 7.695 -3.523 -8.435 1.00 94.62 105 ALA A CA 1
ATOM 859 C C . ALA A 1 105 ? 7.124 -2.428 -7.522 1.00 94.62 105 ALA A C 1
ATOM 861 O O . ALA A 1 105 ? 6.699 -2.694 -6.394 1.00 94.62 105 ALA A O 1
ATOM 862 N N . GLU A 1 106 ? 7.145 -1.186 -8.002 1.00 94.25 106 GLU A N 1
ATOM 863 C CA . GLU A 1 106 ? 6.583 -0.049 -7.276 1.00 94.25 106 GLU A CA 1
ATOM 864 C C . GLU A 1 106 ? 5.057 -0.053 -7.378 1.00 94.25 106 GLU A C 1
ATOM 866 O O . GLU A 1 106 ? 4.489 -0.237 -8.452 1.00 94.25 106 GLU A O 1
ATOM 871 N N . ILE A 1 107 ? 4.401 0.166 -6.241 1.00 94.56 107 ILE A N 1
ATOM 872 C CA . ILE A 1 107 ? 2.950 0.273 -6.148 1.00 94.56 107 ILE A CA 1
ATOM 873 C C . ILE A 1 107 ? 2.576 1.739 -6.352 1.00 94.56 107 ILE A C 1
ATOM 875 O O . ILE A 1 107 ? 3.013 2.626 -5.609 1.00 94.56 107 ILE A O 1
ATOM 879 N N . THR A 1 108 ? 1.738 1.978 -7.354 1.00 94.19 108 THR A N 1
ATOM 880 C CA . THR A 1 108 ? 1.365 3.300 -7.855 1.00 94.19 108 THR A CA 1
ATOM 881 C C . THR A 1 108 ? -0.148 3.420 -8.017 1.00 94.19 108 THR A C 1
ATOM 883 O O . THR A 1 108 ? -0.844 2.442 -8.288 1.00 94.19 108 THR A O 1
ATOM 886 N N . LEU A 1 109 ? -0.668 4.634 -7.840 1.00 91.25 109 LEU A N 1
ATOM 887 C CA . LEU A 1 109 ? -2.092 4.946 -7.944 1.00 91.25 109 LEU A CA 1
ATOM 888 C C . LEU A 1 109 ? -2.319 6.162 -8.836 1.00 91.25 109 LEU A C 1
ATOM 890 O O . LEU A 1 109 ? -1.611 7.164 -8.730 1.00 91.25 109 LEU A O 1
ATOM 894 N N . ASN A 1 110 ? -3.371 6.107 -9.648 1.00 86.56 110 ASN A N 1
ATOM 895 C CA . ASN A 1 110 ? -3.906 7.297 -10.292 1.00 86.56 110 ASN A CA 1
ATOM 896 C C . ASN A 1 110 ? -4.895 7.999 -9.346 1.00 86.56 110 ASN A C 1
ATOM 898 O O . ASN A 1 110 ? -6.015 7.534 -9.156 1.00 86.56 110 ASN A O 1
ATOM 902 N N . TYR A 1 111 ? -4.496 9.139 -8.774 1.00 75.56 111 TYR A N 1
ATOM 903 C CA . TYR A 1 111 ? -5.356 9.961 -7.903 1.00 75.56 111 TYR A CA 1
ATOM 904 C C . TYR A 1 111 ? -6.299 10.897 -8.674 1.00 75.56 111 TYR A C 1
ATOM 906 O O . TYR A 1 111 ? -7.179 11.513 -8.076 1.00 75.56 111 TYR A O 1
ATOM 914 N N . HIS A 1 112 ? -6.108 11.034 -9.988 1.00 66.12 112 HIS A N 1
ATOM 915 C CA . HIS A 1 112 ? -6.899 11.911 -10.853 1.00 66.12 112 HIS A CA 1
ATOM 916 C C . HIS A 1 112 ? -8.040 11.175 -11.569 1.00 66.12 112 HIS A C 1
ATOM 918 O O . HIS A 1 112 ? -8.952 11.816 -12.093 1.00 66.12 112 HIS A O 1
ATOM 924 N N . GLY A 1 113 ? -8.014 9.840 -11.568 1.00 52.47 113 GLY A N 1
ATOM 925 C CA . GLY A 1 113 ? -9.061 9.005 -12.138 1.00 52.47 113 GLY A CA 1
ATOM 926 C C . GLY A 1 113 ? -10.260 8.916 -11.203 1.00 52.47 113 GLY A C 1
ATOM 927 O O . GLY A 1 113 ? -10.221 8.215 -10.195 1.00 52.47 113 GLY A O 1
ATOM 928 N N . LYS A 1 114 ? -11.353 9.602 -11.548 1.00 41.06 114 LYS A N 1
ATOM 929 C CA . LYS A 1 114 ? -12.679 9.199 -11.071 1.00 41.06 114 LYS A CA 1
ATOM 930 C C . LYS A 1 114 ? -12.902 7.767 -11.544 1.00 41.06 114 LYS A C 1
ATOM 932 O O . LYS A 1 114 ? -12.968 7.539 -12.748 1.00 41.06 114 LYS A O 1
ATOM 937 N N . LEU A 1 115 ? -13.038 6.829 -10.619 1.00 42.75 115 LEU A N 1
ATOM 938 C CA . LEU A 1 115 ? -13.695 5.574 -10.950 1.00 42.75 115 LEU A CA 1
ATOM 939 C C . LEU A 1 115 ? -15.166 5.895 -11.184 1.00 42.75 115 LEU A C 1
ATOM 941 O O . LEU A 1 115 ? -15.836 6.431 -10.298 1.00 42.75 115 LEU A O 1
ATOM 945 N N . LEU A 1 116 ? -15.585 5.691 -12.430 1.00 34.38 116 LEU A N 1
ATOM 946 C CA . LEU A 1 116 ? -16.986 5.600 -12.824 1.00 34.38 116 LEU A CA 1
ATOM 947 C C . LEU A 1 116 ? -17.623 4.371 -12.176 1.00 34.38 116 LEU A C 1
ATOM 949 O O . LEU A 1 116 ? -16.939 3.323 -12.132 1.00 34.38 116 LEU A O 1
#

Radius of gyration: 15.34 Å; Cα contacts (8 Å, |Δi|>4): 198; chains: 1; bounding box: 35×26×47 Å

Organism: Adineta ricciae (NCBI:txid249248)

Secondary structure (DSSP, 8-state):
---GGG-HHHHHHHGGGS-HHHHHHHHHHHHEEE-TTEEEEESSTTSPEEEEESS-B-TT-EEEEESS---GGGSSPEE--TTT-SEEE-TTSEEEESS-B-TTPBPEE-SS----

Nearest PDB structures (foldseek):
  6xaz-assembly2_B  TM=6.906E-01  e=5.975E-04  Homo sapiens
  6xaz-assembly1_A  TM=6.368E-01  e=7.751E-04  Homo sapiens
  3rc0-assembly2_B  TM=7.589E-01  e=5.673E-02  Homo sapiens
  3rc0-assembly1_A  TM=7.618E-01  e=1.019E-01  Homo sapiens
  7xr2-assembly1_a  TM=5.376E-01  e=1.505E-01  Scylla serrata reovirus SZ-2007